Protein AF-A0A183GVQ3-F1 (afdb_monomer)

Structure (mmCIF, N/CA/C/O backbone):
data_AF-A0A183GVQ3-F1
#
_entry.id   AF-A0A183GVQ3-F1
#
loop_
_atom_site.group_PDB
_atom_site.id
_atom_site.type_symbol
_atom_site.label_atom_id
_atom_site.label_alt_id
_atom_site.label_comp_id
_atom_site.label_asym_id
_atom_site.label_entity_id
_atom_site.label_seq_id
_atom_site.pdbx_PDB_ins_code
_atom_site.Cartn_x
_atom_site.Cartn_y
_atom_site.Cartn_z
_atom_site.occupancy
_atom_site.B_iso_or_equiv
_atom_site.auth_seq_id
_atom_site.auth_comp_id
_atom_site.auth_asym_id
_atom_site.auth_atom_id
_atom_site.pdbx_PDB_model_num
ATOM 1 N N . LEU A 1 1 ? 1.896 -12.393 5.113 1.00 91.81 1 LEU A N 1
ATOM 2 C CA . LEU A 1 1 ? 2.082 -11.117 4.380 1.00 91.81 1 LEU A CA 1
ATOM 3 C C . LEU A 1 1 ? 3.423 -11.084 3.663 1.00 91.81 1 LEU A C 1
ATOM 5 O O . LEU A 1 1 ? 3.425 -11.0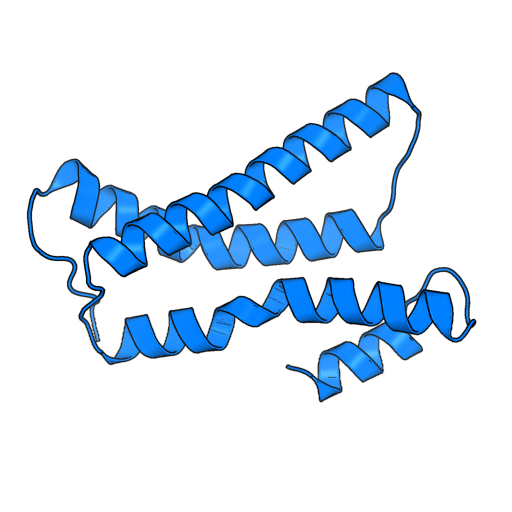26 2.446 1.00 91.81 1 LEU A O 1
ATOM 9 N N . VAL A 1 2 ? 4.533 -11.241 4.392 1.00 95.56 2 VAL A N 1
ATOM 10 C CA . VAL A 1 2 ? 5.900 -11.214 3.836 1.00 95.56 2 VAL A CA 1
ATOM 11 C C . VAL A 1 2 ? 6.127 -12.231 2.712 1.00 95.56 2 VAL A C 1
ATOM 13 O O . VAL A 1 2 ? 6.486 -11.833 1.613 1.00 95.56 2 VAL A O 1
ATOM 16 N N . ILE A 1 3 ? 5.878 -13.526 2.951 1.00 97.00 3 ILE A N 1
ATOM 17 C CA . ILE A 1 3 ? 6.133 -14.574 1.943 1.00 97.00 3 ILE A CA 1
ATOM 18 C C . ILE A 1 3 ? 5.299 -14.355 0.663 1.00 97.00 3 ILE A C 1
ATOM 20 O O . ILE A 1 3 ? 5.896 -14.308 -0.410 1.00 97.00 3 ILE A O 1
ATOM 24 N N . PRO A 1 4 ? 3.965 -14.147 0.727 1.00 96.56 4 PRO A N 1
ATOM 25 C CA . PRO A 1 4 ? 3.181 -13.832 -0.468 1.00 96.56 4 PRO A CA 1
ATOM 26 C C . PRO A 1 4 ? 3.649 -12.572 -1.204 1.00 96.56 4 PRO A C 1
ATOM 28 O O . PRO A 1 4 ? 3.714 -12.589 -2.427 1.00 96.56 4 PRO A O 1
ATOM 31 N N . ALA A 1 5 ? 4.013 -11.503 -0.483 1.00 96.44 5 ALA A N 1
ATOM 32 C CA . ALA A 1 5 ? 4.518 -10.274 -1.097 1.00 96.44 5 ALA A CA 1
ATOM 33 C C . ALA A 1 5 ? 5.863 -10.497 -1.808 1.00 96.44 5 ALA A C 1
ATOM 35 O O . ALA A 1 5 ? 6.067 -9.983 -2.902 1.00 96.44 5 ALA A O 1
ATOM 36 N N . ALA A 1 6 ? 6.757 -11.301 -1.223 1.00 96.38 6 ALA A N 1
ATOM 37 C CA . ALA A 1 6 ? 8.038 -11.657 -1.833 1.00 96.38 6 ALA A CA 1
ATOM 38 C C . ALA A 1 6 ? 7.852 -12.508 -3.095 1.00 96.38 6 ALA A C 1
ATOM 40 O O . ALA A 1 6 ? 8.478 -12.236 -4.115 1.00 96.38 6 ALA A O 1
ATOM 41 N N . ILE A 1 7 ? 6.953 -13.498 -3.050 1.00 97.62 7 ILE A N 1
ATOM 42 C CA . ILE A 1 7 ? 6.606 -14.303 -4.228 1.00 97.62 7 ILE A CA 1
ATOM 43 C C . ILE A 1 7 ? 6.017 -13.406 -5.320 1.00 97.62 7 ILE A C 1
ATOM 45 O O . ILE A 1 7 ? 6.448 -13.485 -6.466 1.00 97.62 7 ILE A O 1
ATOM 49 N N . LEU A 1 8 ? 5.076 -12.524 -4.971 1.00 96.75 8 LEU A N 1
ATOM 50 C CA . LEU A 1 8 ? 4.458 -11.621 -5.937 1.00 96.75 8 LEU A CA 1
ATOM 51 C C . LEU A 1 8 ? 5.487 -10.674 -6.566 1.00 96.75 8 LEU A C 1
ATOM 53 O O . LEU A 1 8 ? 5.466 -10.515 -7.776 1.00 96.75 8 LEU A O 1
ATOM 57 N N . ALA A 1 9 ? 6.424 -10.125 -5.788 1.00 96.12 9 ALA A N 1
ATOM 58 C CA . ALA A 1 9 ? 7.484 -9.252 -6.298 1.00 96.12 9 ALA A CA 1
ATOM 59 C C . ALA A 1 9 ? 8.471 -9.963 -7.234 1.00 96.12 9 ALA A C 1
ATOM 61 O O . ALA A 1 9 ? 8.990 -9.354 -8.164 1.00 96.12 9 ALA A O 1
ATOM 62 N N . LEU A 1 10 ? 8.724 -11.257 -7.020 1.00 96.38 10 LEU A N 1
ATOM 63 C CA . LEU A 1 10 ? 9.544 -12.058 -7.932 1.00 96.38 10 LEU A CA 1
ATOM 64 C C . LEU A 1 10 ? 8.813 -12.372 -9.244 1.00 96.38 10 LEU A C 1
ATOM 66 O O . LEU A 1 10 ? 9.453 -12.471 -10.286 1.00 96.38 10 LEU A O 1
ATOM 70 N N . LEU A 1 11 ? 7.489 -12.537 -9.203 1.00 96.75 11 LEU A N 1
ATOM 71 C CA . LEU A 1 11 ? 6.681 -12.881 -10.379 1.00 96.75 11 LEU A CA 1
ATOM 72 C C . LEU A 1 11 ? 6.227 -11.655 -11.182 1.00 96.75 11 LEU A C 1
ATOM 74 O O . LEU A 1 11 ? 6.090 -11.740 -12.399 1.00 96.75 11 LEU A O 1
ATOM 78 N N . VAL A 1 12 ? 5.961 -10.541 -10.501 1.00 96.62 12 VAL A N 1
ATOM 79 C CA . VAL A 1 12 ? 5.412 -9.304 -11.058 1.00 96.62 12 VAL A CA 1
ATOM 80 C C . VAL A 1 12 ? 6.294 -8.151 -10.590 1.00 96.62 12 VAL A C 1
ATOM 82 O O . VAL A 1 12 ? 6.210 -7.728 -9.443 1.00 96.62 12 VAL A O 1
ATOM 85 N N . ASN A 1 13 ? 7.160 -7.680 -11.481 1.00 95.69 13 ASN A N 1
ATOM 86 C CA . ASN A 1 13 ? 8.055 -6.530 -11.324 1.00 95.69 13 ASN A CA 1
ATOM 87 C C . ASN A 1 13 ? 8.251 -5.874 -12.699 1.00 95.69 13 ASN A C 1
ATOM 89 O O . ASN A 1 13 ? 7.879 -6.458 -13.720 1.00 95.69 13 ASN A O 1
ATOM 93 N N . HIS A 1 14 ? 8.821 -4.668 -12.724 1.00 93.19 14 HIS A N 1
ATOM 94 C CA . HIS A 1 14 ? 9.143 -3.986 -13.980 1.00 93.19 14 HIS A CA 1
ATOM 95 C C . HIS A 1 14 ? 10.373 -4.596 -14.660 1.00 93.19 14 HIS A C 1
ATOM 97 O O . HIS A 1 14 ? 10.366 -4.823 -15.868 1.00 93.19 14 HIS A O 1
ATOM 103 N N . GLU A 1 15 ? 11.410 -4.911 -13.880 1.00 94.12 15 GLU A N 1
ATOM 104 C CA . GLU A 1 15 ? 12.647 -5.538 -14.346 1.00 94.12 15 GLU A CA 1
ATOM 105 C C . GLU A 1 15 ? 13.186 -6.534 -13.314 1.00 94.12 15 GLU A C 1
ATOM 107 O O . GLU A 1 15 ? 13.164 -6.287 -12.107 1.00 94.12 15 GLU A O 1
ATOM 112 N N . PHE A 1 16 ? 13.764 -7.644 -13.783 1.00 95.62 16 PHE A N 1
ATOM 113 C CA . PHE A 1 16 ? 14.296 -8.689 -12.904 1.00 95.62 16 PHE A CA 1
ATOM 114 C C . PHE A 1 16 ? 15.717 -8.371 -12.409 1.00 95.62 16 PHE A C 1
ATOM 116 O O . PHE A 1 16 ? 16.663 -9.140 -12.594 1.00 95.62 16 PHE A O 1
ATOM 123 N N . THR A 1 17 ? 15.873 -7.205 -11.784 1.00 97.12 17 THR A N 1
ATOM 124 C CA . THR A 1 17 ? 17.092 -6.801 -11.076 1.00 97.12 17 THR A CA 1
ATOM 125 C C . THR A 1 17 ? 16.852 -6.843 -9.570 1.00 97.12 17 THR A C 1
ATOM 127 O O . THR A 1 17 ? 15.729 -6.668 -9.101 1.00 97.12 17 THR A O 1
ATOM 130 N N . LEU A 1 18 ? 17.907 -7.064 -8.779 1.00 95.69 18 LEU A N 1
ATOM 131 C CA . LEU A 1 18 ? 17.769 -7.151 -7.321 1.00 95.69 18 LEU A CA 1
ATOM 132 C C . LEU A 1 18 ? 17.124 -5.887 -6.727 1.00 95.69 18 LEU A C 1
ATOM 134 O O . LEU A 1 18 ? 16.259 -5.993 -5.862 1.00 95.69 18 LEU A O 1
ATOM 138 N N . MET A 1 19 ? 17.534 -4.708 -7.204 1.00 97.19 19 MET A N 1
ATOM 139 C CA . MET A 1 19 ? 17.014 -3.430 -6.717 1.00 97.19 19 MET A CA 1
ATOM 140 C C . MET A 1 19 ? 15.525 -3.270 -7.036 1.00 97.19 19 MET A C 1
ATOM 142 O O . MET A 1 19 ? 14.753 -2.900 -6.155 1.00 97.19 19 MET A O 1
ATOM 146 N N . GLU A 1 20 ? 15.116 -3.600 -8.260 1.00 96.50 20 GLU A N 1
ATOM 147 C CA . GLU A 1 20 ? 13.732 -3.448 -8.713 1.00 96.50 20 GLU A CA 1
ATOM 148 C C . GLU A 1 20 ? 12.786 -4.448 -8.035 1.00 96.50 20 GLU A C 1
ATOM 150 O O . GLU A 1 20 ? 11.695 -4.090 -7.590 1.00 96.50 20 GLU A O 1
ATOM 155 N N . VAL A 1 21 ? 13.237 -5.692 -7.853 1.00 97.38 21 VAL A N 1
ATOM 156 C CA . VAL A 1 21 ? 12.500 -6.707 -7.087 1.00 97.38 21 VAL A CA 1
ATOM 157 C C . VAL A 1 21 ? 12.344 -6.275 -5.630 1.00 97.38 21 VAL A C 1
ATOM 159 O O . VAL A 1 21 ? 11.261 -6.408 -5.062 1.00 97.38 21 VAL A O 1
ATOM 162 N N . MET A 1 22 ? 13.396 -5.732 -5.010 1.00 97.62 22 MET A N 1
ATOM 163 C CA . MET A 1 22 ? 13.320 -5.222 -3.638 1.00 97.62 22 MET A CA 1
ATOM 164 C C . MET A 1 22 ? 12.399 -4.006 -3.515 1.00 97.62 22 MET A C 1
ATOM 166 O O . MET A 1 22 ? 11.633 -3.917 -2.551 1.00 97.62 22 MET A O 1
ATOM 170 N N . TRP A 1 23 ? 12.447 -3.088 -4.481 1.00 97.88 23 TRP A N 1
ATOM 171 C CA . TRP A 1 23 ? 11.546 -1.942 -4.541 1.00 97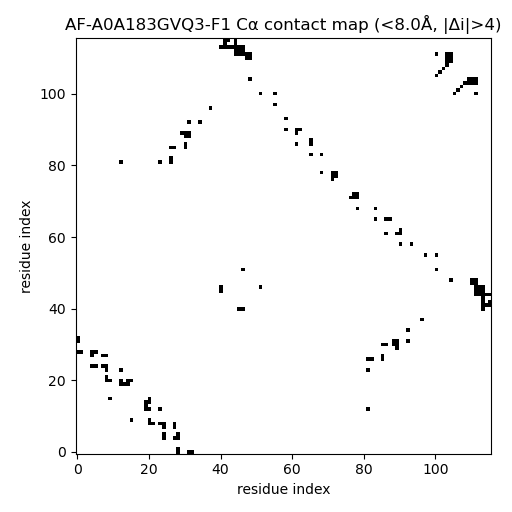.88 23 TRP A CA 1
ATOM 172 C C . TRP A 1 23 ? 10.091 -2.409 -4.669 1.00 97.88 23 TRP A C 1
ATOM 174 O O . TRP A 1 23 ? 9.264 -2.076 -3.818 1.00 97.88 23 TRP A O 1
ATOM 184 N N . THR A 1 24 ? 9.804 -3.291 -5.626 1.00 97.38 24 THR A N 1
ATOM 185 C CA . THR A 1 24 ? 8.468 -3.861 -5.850 1.00 97.38 24 THR A CA 1
ATOM 186 C C . THR A 1 24 ? 7.960 -4.624 -4.621 1.00 97.38 24 THR A C 1
ATOM 188 O O . THR A 1 24 ? 6.812 -4.463 -4.199 1.00 97.38 24 THR A O 1
ATOM 191 N N . PHE A 1 25 ? 8.832 -5.403 -3.976 1.00 97.94 25 PHE A N 1
ATOM 192 C CA . PHE A 1 25 ? 8.528 -6.078 -2.715 1.00 97.94 25 PHE A CA 1
ATOM 193 C C . PHE A 1 25 ? 8.120 -5.096 -1.617 1.00 97.94 25 PHE A C 1
ATOM 195 O O . PHE A 1 25 ? 7.139 -5.351 -0.915 1.00 97.94 25 PHE A O 1
ATOM 202 N N . SER A 1 26 ? 8.838 -3.978 -1.476 1.00 97.81 26 SER A N 1
ATOM 203 C CA . SER A 1 26 ? 8.511 -2.961 -0.475 1.00 97.81 26 SER A CA 1
ATOM 204 C C . SER A 1 26 ? 7.115 -2.371 -0.702 1.00 97.81 26 SER A C 1
ATOM 206 O O . SER A 1 26 ? 6.347 -2.266 0.252 1.00 97.81 26 SER A O 1
ATOM 208 N N . ILE A 1 27 ? 6.742 -2.115 -1.962 1.00 96.81 27 ILE A N 1
ATOM 209 C CA . ILE A 1 27 ? 5.425 -1.59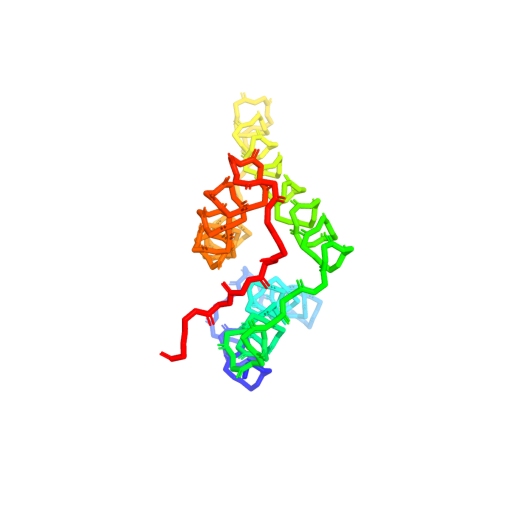4 -2.349 1.00 96.81 27 ILE A CA 1
ATOM 210 C C . ILE A 1 27 ? 4.312 -2.600 -2.022 1.00 96.81 27 ILE A C 1
ATOM 212 O O . ILE A 1 27 ? 3.319 -2.255 -1.374 1.00 96.81 27 ILE A O 1
ATOM 216 N N . TYR A 1 28 ? 4.478 -3.870 -2.405 1.00 97.38 28 TYR A N 1
ATOM 217 C CA . TYR A 1 28 ? 3.484 -4.900 -2.094 1.00 97.38 28 TYR A CA 1
ATOM 218 C C . TYR A 1 28 ? 3.351 -5.149 -0.597 1.00 97.38 28 TYR A C 1
ATOM 220 O O . TYR A 1 28 ? 2.229 -5.243 -0.098 1.00 97.38 28 TYR A O 1
ATOM 228 N N . LEU A 1 29 ? 4.464 -5.227 0.135 1.00 97.19 29 LEU A N 1
ATOM 229 C CA . LEU A 1 29 ? 4.431 -5.436 1.578 1.00 97.19 29 LEU A CA 1
ATOM 230 C C . LEU A 1 29 ? 3.759 -4.261 2.296 1.00 97.19 29 LEU A C 1
ATOM 232 O O . LEU A 1 29 ? 2.929 -4.487 3.175 1.00 97.19 29 LEU A O 1
ATOM 236 N N . GLU A 1 30 ? 4.080 -3.028 1.906 1.00 95.38 30 GLU A N 1
ATOM 237 C CA . GLU A 1 30 ? 3.497 -1.816 2.481 1.00 95.38 30 GLU A CA 1
ATOM 238 C C . GLU A 1 30 ? 1.972 -1.793 2.327 1.00 95.38 30 GLU A C 1
ATOM 240 O O . GLU A 1 30 ? 1.265 -1.464 3.285 1.00 95.38 30 GLU A O 1
ATOM 245 N N . SER A 1 31 ? 1.459 -2.222 1.166 1.00 93.75 31 SER A N 1
ATOM 246 C CA . SER A 1 31 ? 0.016 -2.225 0.898 1.00 93.75 31 SER A CA 1
ATOM 247 C C . SER A 1 31 ? -0.791 -3.042 1.910 1.00 93.75 31 SER A C 1
ATOM 249 O O . SER A 1 31 ? -1.929 -2.700 2.221 1.00 93.75 31 SER A O 1
ATOM 251 N N . VAL A 1 32 ? -0.178 -4.082 2.483 1.00 94.44 32 VAL A N 1
ATOM 252 C CA . VAL A 1 32 ? -0.812 -5.023 3.416 1.00 94.44 32 VAL A CA 1
ATOM 253 C C . VAL A 1 32 ? -0.312 -4.903 4.855 1.00 94.44 32 VAL A C 1
ATOM 255 O O . VAL A 1 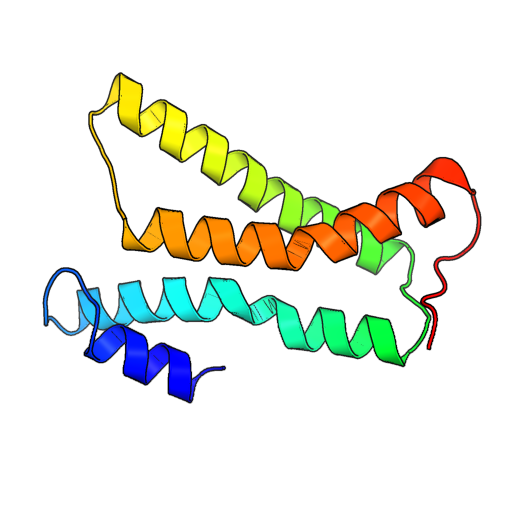32 ? -0.889 -5.518 5.754 1.00 94.44 32 VAL A O 1
ATOM 258 N N . ALA A 1 33 ? 0.744 -4.123 5.099 1.00 93.75 33 ALA A N 1
ATOM 259 C CA . ALA A 1 33 ? 1.443 -4.058 6.384 1.00 93.75 33 ALA A CA 1
ATOM 260 C C . ALA A 1 33 ? 0.551 -3.611 7.551 1.00 93.75 33 ALA A C 1
ATOM 262 O O . ALA A 1 33 ? 0.830 -3.955 8.697 1.00 93.75 33 ALA A O 1
ATOM 263 N N . ILE A 1 34 ? -0.535 -2.885 7.270 1.00 89.81 34 ILE A N 1
ATOM 264 C CA . ILE A 1 34 ? -1.452 -2.383 8.297 1.00 89.81 34 ILE A CA 1
ATOM 265 C C . ILE A 1 34 ? -2.427 -3.444 8.834 1.00 89.81 34 ILE A C 1
ATOM 267 O O . ILE A 1 34 ? -2.966 -3.294 9.931 1.00 89.81 34 ILE A O 1
ATOM 271 N N . MET A 1 35 ? -2.636 -4.547 8.107 1.00 89.94 35 MET A N 1
ATOM 272 C CA . MET A 1 35 ? -3.648 -5.550 8.463 1.00 89.94 35 MET A CA 1
ATOM 273 C C . MET A 1 35 ? -3.527 -6.122 9.887 1.00 89.94 35 MET A C 1
ATOM 275 O O . MET A 1 35 ? -4.562 -6.239 10.539 1.00 89.94 35 MET A O 1
ATOM 279 N N . PRO A 1 36 ? -2.334 -6.454 10.424 1.00 89.88 36 PRO A N 1
ATOM 280 C CA . PRO A 1 36 ? -2.222 -6.967 11.791 1.00 89.88 36 PRO A CA 1
ATOM 281 C C . PRO A 1 36 ? -2.720 -5.970 12.843 1.00 89.88 36 PRO A C 1
ATOM 283 O O . PRO A 1 36 ? -3.378 -6.373 13.799 1.00 89.88 36 PRO A O 1
ATOM 286 N N . GLN A 1 37 ? -2.459 -4.672 12.644 1.00 87.12 37 GLN A N 1
ATOM 287 C CA . GLN A 1 37 ? -2.926 -3.616 13.543 1.00 87.12 37 GLN A CA 1
ATOM 288 C C . GLN A 1 37 ? -4.450 -3.479 13.483 1.00 87.12 37 GLN A C 1
ATOM 290 O O . GLN A 1 37 ? -5.097 -3.399 14.525 1.00 87.12 37 GLN A O 1
ATOM 295 N N . LEU A 1 38 ? -5.032 -3.498 12.279 1.00 83.12 38 LEU A N 1
ATOM 296 C CA . LEU A 1 38 ? -6.489 -3.453 12.103 1.00 83.12 38 LEU A CA 1
ATOM 297 C C . LEU A 1 38 ? -7.174 -4.687 12.703 1.00 83.12 38 LEU A C 1
ATOM 299 O O . LEU A 1 38 ? -8.208 -4.557 13.351 1.00 83.12 38 LEU A O 1
ATOM 303 N N . PHE A 1 39 ? -6.576 -5.870 12.547 1.00 84.44 39 PHE A N 1
ATOM 304 C CA . PHE A 1 39 ? -7.082 -7.109 13.137 1.00 84.44 39 PHE A CA 1
ATOM 305 C C . PHE A 1 39 ? -6.998 -7.107 14.666 1.00 84.44 39 PHE A C 1
ATOM 307 O O . PHE A 1 39 ? -7.914 -7.560 15.344 1.00 84.44 39 PHE A O 1
ATOM 314 N N . MET A 1 40 ? -5.907 -6.592 15.235 1.00 84.62 40 MET A N 1
ATOM 315 C CA . MET A 1 40 ? -5.800 -6.433 16.685 1.00 84.62 40 MET A CA 1
ATOM 316 C C . MET A 1 40 ? -6.899 -5.506 17.204 1.00 84.62 40 MET A C 1
ATOM 318 O O . MET A 1 40 ? -7.579 -5.850 18.166 1.00 84.62 40 MET A O 1
ATOM 322 N N . LEU A 1 41 ? -7.097 -4.369 16.536 1.00 77.56 41 LEU A N 1
ATOM 323 C CA . LEU A 1 41 ? -8.127 -3.398 16.877 1.00 77.56 41 LEU A CA 1
ATOM 324 C C . LEU A 1 41 ? -9.526 -4.023 16.834 1.00 77.56 41 LEU A C 1
ATOM 326 O O . LEU A 1 41 ? -10.244 -3.958 17.830 1.00 77.56 41 LEU A O 1
ATOM 3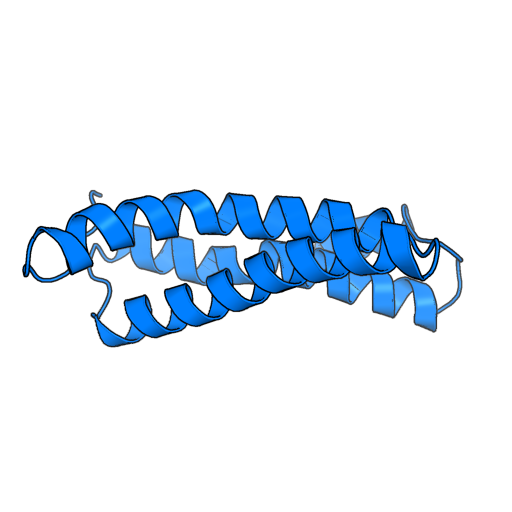30 N N . SER A 1 42 ? -9.893 -4.716 15.753 1.00 73.62 42 SER A N 1
ATOM 331 C CA . SER A 1 42 ? -11.216 -5.352 15.668 1.00 73.62 42 SER A CA 1
ATOM 332 C C . SER A 1 42 ? -11.465 -6.376 16.783 1.00 73.62 42 SER A C 1
ATOM 334 O O . SER A 1 42 ? -12.594 -6.516 17.238 1.00 73.62 42 SER A O 1
ATOM 336 N N . ARG A 1 43 ? -10.417 -7.049 17.281 1.00 73.69 43 ARG A N 1
ATOM 337 C CA . ARG A 1 43 ? -10.517 -8.060 18.349 1.00 73.69 43 ARG A CA 1
ATOM 338 C C . ARG A 1 43 ? -10.542 -7.484 19.759 1.00 73.69 43 ARG A C 1
ATOM 340 O O . ARG A 1 43 ? -11.188 -8.069 20.623 1.00 73.69 43 ARG A O 1
ATOM 347 N N . THR A 1 44 ? -9.825 -6.394 20.025 1.00 72.81 44 THR A N 1
ATOM 348 C CA . THR A 1 44 ? -9.790 -5.790 21.369 1.00 72.81 44 THR A CA 1
ATOM 349 C C . THR A 1 44 ? -11.036 -4.976 21.671 1.00 72.81 44 THR A C 1
ATOM 351 O O . THR A 1 44 ? -11.265 -4.628 22.831 1.00 72.81 44 THR A O 1
ATOM 354 N N . GLY A 1 45 ? -11.823 -4.636 20.645 1.00 61.19 45 GLY A N 1
ATOM 355 C CA . GLY A 1 45 ? -13.045 -3.864 20.814 1.00 61.19 45 GLY A CA 1
ATOM 356 C C . GLY A 1 45 ? -12.794 -2.462 21.360 1.00 61.19 45 GLY A C 1
ATOM 357 O O . GLY A 1 45 ? -13.757 -1.786 21.658 1.00 61.19 45 GLY A O 1
ATOM 358 N N . ASN A 1 46 ? -11.540 -2.024 21.490 1.00 56.78 46 ASN A N 1
ATOM 359 C CA . ASN A 1 46 ? -11.120 -0.750 22.060 1.00 56.78 46 ASN A CA 1
ATOM 360 C C . ASN A 1 46 ? -10.006 -0.208 21.169 1.00 56.78 46 ASN A C 1
ATOM 362 O O . ASN A 1 46 ? -8.912 -0.781 21.144 1.00 56.78 46 ASN A O 1
ATOM 366 N N . ALA A 1 47 ? -10.264 0.877 20.438 1.00 58.59 47 ALA A N 1
ATOM 367 C CA . ALA A 1 47 ? -9.162 1.705 19.959 1.00 58.59 47 ALA A CA 1
ATOM 368 C C . ALA A 1 47 ? -9.065 2.905 20.885 1.00 58.59 47 ALA A C 1
ATOM 370 O O . ALA A 1 47 ? -10.026 3.656 21.050 1.00 58.59 47 ALA A O 1
ATOM 371 N N . GLU A 1 48 ? -7.894 3.108 21.473 1.00 64.12 48 GLU A N 1
ATOM 372 C CA . GLU A 1 48 ? -7.608 4.385 22.102 1.00 64.12 48 GLU A CA 1
ATOM 373 C C . GLU A 1 48 ? -7.766 5.492 21.052 1.00 64.12 48 GLU A C 1
ATOM 375 O O . GLU A 1 48 ? -7.297 5.368 19.915 1.00 64.12 48 GLU A O 1
ATOM 380 N N . THR A 1 49 ? -8.413 6.595 21.428 1.00 67.69 49 THR A N 1
ATOM 381 C CA . THR A 1 49 ? -8.652 7.739 20.535 1.00 67.69 49 THR A CA 1
ATOM 382 C C . THR A 1 49 ? -7.355 8.229 19.870 1.00 67.69 49 THR A C 1
ATOM 384 O O . THR A 1 49 ? -7.364 8.626 18.706 1.00 67.69 49 THR A O 1
ATOM 387 N N . ILE A 1 50 ? -6.214 8.121 20.566 1.00 68.12 50 ILE A N 1
ATOM 388 C CA . ILE A 1 50 ? -4.880 8.456 20.038 1.00 68.12 50 ILE A CA 1
ATOM 389 C C . ILE A 1 50 ? -4.483 7.529 18.878 1.00 68.12 50 ILE A C 1
ATOM 391 O O . ILE A 1 50 ? -4.081 8.013 17.818 1.00 68.12 50 ILE A O 1
ATOM 395 N N . THR A 1 51 ? -4.633 6.208 19.033 1.00 77.88 51 THR A N 1
ATOM 396 C CA . THR A 1 51 ? -4.373 5.234 17.957 1.00 77.88 51 THR A CA 1
ATOM 397 C C . THR A 1 51 ? -5.267 5.504 16.751 1.00 77.88 51 THR A C 1
ATOM 399 O O . THR A 1 51 ? -4.824 5.391 15.608 1.00 77.88 51 THR A O 1
ATOM 402 N N . ALA A 1 52 ? -6.510 5.918 16.995 1.00 77.00 52 ALA A N 1
ATOM 40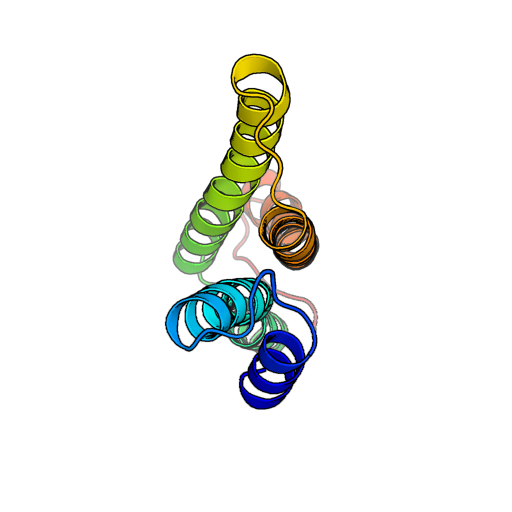3 C CA . ALA A 1 52 ? -7.463 6.209 15.940 1.00 77.00 52 ALA A CA 1
ATOM 404 C C . ALA A 1 52 ? -7.050 7.435 15.096 1.00 77.00 52 ALA A C 1
ATOM 406 O O . ALA A 1 52 ? -7.053 7.372 13.866 1.00 77.00 52 ALA A O 1
ATOM 407 N N . HIS A 1 53 ? -6.603 8.522 15.737 1.00 83.44 53 HIS A N 1
ATOM 408 C CA . HIS A 1 53 ? -6.048 9.689 15.041 1.00 83.44 53 HIS A CA 1
ATOM 409 C C . HIS A 1 53 ? -4.769 9.363 14.259 1.00 83.44 53 HIS A C 1
ATOM 411 O O . HIS A 1 53 ? -4.609 9.827 13.128 1.00 83.44 53 HIS A O 1
ATOM 417 N N . TYR A 1 54 ? -3.877 8.547 14.832 1.00 86.19 54 TYR A N 1
ATOM 418 C CA . TYR A 1 54 ? -2.663 8.091 14.151 1.00 86.19 54 TYR A CA 1
ATOM 419 C C . TYR A 1 54 ? -2.993 7.350 12.849 1.00 86.19 54 TYR A C 1
ATOM 421 O O . TYR A 1 54 ? -2.484 7.702 11.783 1.00 86.19 54 TYR A O 1
ATOM 429 N N . LEU A 1 55 ? -3.897 6.370 12.917 1.00 86.00 55 LEU A N 1
ATOM 430 C CA . LEU A 1 55 ? -4.328 5.603 11.749 1.00 86.00 55 LEU A CA 1
ATOM 431 C C . LEU A 1 55 ? -5.051 6.472 10.720 1.00 86.00 55 LEU A C 1
ATOM 433 O O . LEU A 1 55 ? -4.858 6.285 9.520 1.00 86.00 55 LEU A O 1
ATOM 437 N N . PHE A 1 56 ? -5.831 7.456 11.173 1.00 84.56 56 PHE A N 1
ATOM 438 C CA . PHE A 1 56 ? -6.486 8.408 10.284 1.00 84.56 56 PHE A CA 1
ATOM 439 C C . PHE A 1 56 ? -5.472 9.250 9.498 1.00 84.56 56 PHE A C 1
ATOM 441 O O . PHE A 1 56 ? -5.597 9.389 8.279 1.00 84.56 56 PHE A O 1
ATOM 448 N N . ALA A 1 57 ? -4.448 9.785 10.170 1.00 88.69 57 ALA A N 1
ATOM 449 C CA . ALA A 1 57 ? -3.384 10.545 9.518 1.00 88.69 57 ALA A CA 1
ATOM 450 C C . ALA A 1 57 ? -2.595 9.673 8.527 1.00 88.69 57 ALA A C 1
ATOM 452 O O . ALA A 1 57 ? -2.335 10.098 7.399 1.00 88.69 57 ALA A O 1
ATOM 453 N N . LEU A 1 58 ? -2.285 8.431 8.915 1.00 88.12 58 LEU A N 1
ATOM 454 C CA . LEU A 1 58 ? -1.585 7.466 8.069 1.00 88.12 58 LEU A CA 1
ATOM 455 C C . LEU A 1 58 ? -2.403 7.105 6.816 1.00 88.12 58 LEU A C 1
ATOM 457 O O . LEU A 1 58 ? -1.891 7.151 5.702 1.00 88.12 58 LEU A O 1
ATOM 461 N N . GLY A 1 59 ? -3.697 6.818 6.951 1.00 87.38 59 GLY A N 1
ATOM 462 C CA . GLY A 1 59 ? -4.547 6.579 5.785 1.00 87.38 59 GLY A CA 1
ATOM 463 C C . GLY A 1 59 ? -4.689 7.830 4.904 1.00 87.38 59 GLY A C 1
ATOM 464 O O . GLY A 1 59 ? -4.672 7.733 3.677 1.00 87.38 59 GLY A O 1
ATOM 465 N N . SER A 1 60 ? -4.801 9.018 5.515 1.00 86.88 60 SER A N 1
ATOM 466 C CA . SER A 1 60 ? -4.967 10.289 4.791 1.00 86.88 60 SER A CA 1
ATOM 467 C C . SER A 1 60 ? -3.752 10.603 3.922 1.00 86.88 60 SER A C 1
ATOM 469 O O . SER A 1 60 ? -3.907 11.040 2.782 1.00 86.88 60 SER A O 1
ATOM 471 N N . TYR A 1 61 ? -2.546 10.307 4.416 1.00 88.56 61 TYR A N 1
ATOM 472 C CA . TYR A 1 61 ? -1.319 10.387 3.623 1.00 88.56 61 TYR A CA 1
ATOM 473 C C . TYR A 1 61 ? -1.442 9.572 2.324 1.00 88.56 61 TYR A C 1
ATOM 475 O O . TYR A 1 61 ? -1.075 10.062 1.254 1.00 88.56 61 TYR A O 1
ATOM 483 N N . ARG A 1 62 ? -2.008 8.358 2.381 1.00 86.00 62 ARG A N 1
ATOM 484 C CA . ARG A 1 62 ? -2.160 7.506 1.192 1.00 86.00 62 ARG A CA 1
ATOM 485 C C . ARG A 1 62 ? -3.199 8.048 0.213 1.00 86.00 62 ARG A C 1
ATOM 487 O O . ARG A 1 62 ? -2.974 8.012 -0.994 1.00 86.00 62 ARG A O 1
ATOM 494 N N . ALA A 1 63 ? -4.298 8.610 0.713 1.00 86.31 63 ALA A N 1
ATOM 495 C CA . ALA A 1 63 ? -5.285 9.278 -0.136 1.00 86.31 63 ALA A CA 1
ATOM 496 C C . ALA A 1 63 ? -4.668 10.465 -0.902 1.00 86.31 63 ALA A C 1
ATOM 498 O O . ALA A 1 63 ? -4.933 10.640 -2.091 1.00 86.31 63 ALA A O 1
ATOM 499 N N . LEU A 1 64 ? -3.777 11.231 -0.261 1.00 91.00 64 LEU A N 1
ATOM 500 C CA . LEU A 1 64 ? -3.035 12.311 -0.924 1.00 91.00 64 LEU A CA 1
ATOM 501 C C . LEU A 1 64 ? -2.083 11.792 -2.014 1.00 91.00 64 LEU A C 1
ATOM 503 O O . LEU A 1 64 ? -1.898 12.464 -3.027 1.00 91.00 64 LEU A O 1
ATOM 507 N N . TYR A 1 65 ? -1.525 10.588 -1.861 1.00 90.12 65 TYR A N 1
ATOM 508 C CA . TYR A 1 65 ? -0.720 9.954 -2.911 1.00 90.12 65 TYR A CA 1
ATOM 509 C C . TYR A 1 65 ? -1.536 9.609 -4.159 1.00 90.12 65 TYR A C 1
ATOM 511 O O . TYR A 1 65 ? -1.037 9.786 -5.265 1.00 90.12 65 TYR A O 1
ATOM 519 N N . ILE A 1 66 ? -2.802 9.206 -4.009 1.00 88.38 66 ILE A N 1
ATOM 520 C CA . ILE A 1 66 ? -3.693 8.996 -5.162 1.00 88.38 66 ILE A CA 1
ATOM 521 C C . ILE A 1 66 ? -3.853 10.302 -5.948 1.00 88.38 66 ILE A C 1
ATOM 523 O O . ILE A 1 66 ? -3.716 10.309 -7.171 1.00 88.38 66 ILE A O 1
ATOM 527 N N . VAL A 1 67 ? -4.073 11.420 -5.249 1.00 91.38 67 VAL A N 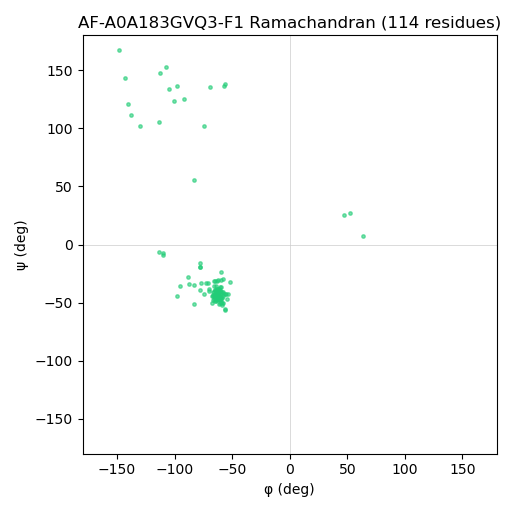1
ATOM 528 C CA . VAL A 1 67 ? -4.136 12.749 -5.879 1.00 91.38 67 VAL A CA 1
ATOM 529 C C . VAL A 1 67 ? -2.809 13.095 -6.561 1.00 91.38 67 VAL A C 1
ATOM 531 O O . VAL A 1 67 ? -2.813 13.607 -7.679 1.00 91.38 67 VAL A O 1
ATOM 534 N N . ASN A 1 68 ? -1.674 12.774 -5.932 1.00 92.50 68 ASN A N 1
ATOM 535 C CA . ASN A 1 68 ? -0.356 12.976 -6.531 1.00 92.50 68 ASN A CA 1
ATOM 536 C C . ASN A 1 68 ? -0.166 12.163 -7.822 1.00 92.50 68 ASN A C 1
ATOM 538 O O . ASN A 1 68 ? 0.302 12.723 -8.809 1.00 92.50 68 ASN A O 1
ATOM 542 N N . TRP A 1 69 ? -0.562 10.888 -7.859 1.00 92.25 69 TRP A N 1
ATOM 543 C CA . TRP A 1 69 ? -0.463 10.067 -9.071 1.00 92.25 69 TRP A CA 1
ATOM 544 C C . TRP A 1 69 ? -1.322 10.616 -10.204 1.00 92.25 69 TRP A C 1
ATOM 546 O O . TRP A 1 69 ? -0.848 10.697 -11.333 1.00 92.25 69 TRP A O 1
ATOM 556 N N . ILE A 1 70 ? -2.546 11.057 -9.897 1.00 91.50 70 ILE A N 1
ATOM 557 C CA . ILE A 1 70 ? -3.419 11.720 -10.875 1.00 91.50 70 ILE A CA 1
ATOM 558 C C . ILE A 1 70 ? -2.735 12.980 -11.412 1.00 91.50 70 ILE A C 1
ATOM 560 O O . ILE A 1 70 ? -2.671 13.179 -12.622 1.00 91.50 70 ILE A O 1
ATOM 564 N N . PHE A 1 71 ? -2.178 13.811 -10.529 1.00 93.50 71 PHE A N 1
ATOM 565 C CA . PHE A 1 71 ? -1.467 15.020 -10.933 1.00 93.50 71 PHE A CA 1
ATOM 566 C C . PHE A 1 71 ? -0.284 14.706 -11.860 1.00 93.50 71 PHE A C 1
ATOM 568 O O . PHE A 1 71 ? -0.227 15.245 -12.962 1.00 93.50 71 PHE A O 1
ATOM 575 N N . ARG A 1 72 ? 0.606 13.788 -11.461 1.00 92.88 72 ARG A N 1
ATOM 576 C CA . ARG A 1 72 ? 1.788 13.392 -12.250 1.00 92.88 72 ARG A CA 1
ATOM 577 C C . ARG A 1 72 ? 1.424 12.737 -13.580 1.00 92.88 72 ARG A C 1
ATOM 579 O O . ARG A 1 72 ? 2.139 12.921 -14.562 1.00 92.88 72 ARG A O 1
ATOM 586 N N . TYR A 1 73 ? 0.303 12.025 -13.647 1.00 93.00 73 TYR A N 1
ATOM 587 C CA . TYR A 1 73 ? -0.200 11.482 -14.905 1.00 93.00 73 TYR A CA 1
ATOM 588 C C . TYR A 1 73 ? -0.504 12.598 -15.913 1.00 93.00 73 TYR A C 1
ATOM 590 O O . TYR A 1 73 ? -0.064 12.529 -17.057 1.00 93.00 73 TYR A O 1
ATOM 598 N N . TYR A 1 74 ? -1.195 13.658 -15.481 1.00 94.12 74 TYR A N 1
ATOM 599 C CA . TYR A 1 74 ? -1.564 14.772 -16.360 1.00 94.12 74 TYR A CA 1
ATOM 600 C C . TYR A 1 74 ? -0.412 15.733 -16.671 1.00 94.12 74 TYR A C 1
ATOM 602 O O . TYR A 1 74 ? -0.390 16.311 -17.757 1.00 94.12 74 TYR A O 1
ATOM 610 N N . THR A 1 75 ? 0.522 15.943 -15.740 1.00 94.75 75 THR A N 1
ATOM 611 C CA . THR A 1 75 ? 1.602 16.932 -15.906 1.00 94.75 75 THR A CA 1
ATOM 612 C C . THR A 1 75 ? 2.898 16.340 -16.448 1.00 94.75 75 THR A C 1
ATOM 614 O O . THR A 1 75 ? 3.583 16.995 -17.229 1.00 94.75 75 THR A O 1
ATOM 617 N N . GLU A 1 76 ? 3.237 15.110 -16.060 1.00 92.94 76 GLU A N 1
ATOM 618 C CA . GLU A 1 76 ? 4.522 14.468 -16.364 1.00 92.94 76 GLU A CA 1
ATOM 619 C C . GLU A 1 76 ? 4.377 13.263 -17.312 1.00 92.94 76 GLU A C 1
ATOM 621 O O . GLU A 1 76 ? 5.388 12.707 -17.732 1.00 92.94 76 GLU A O 1
ATOM 626 N N . ASN A 1 77 ? 3.149 12.840 -17.660 1.00 90.25 77 ASN A N 1
ATOM 627 C CA . ASN A 1 77 ? 2.863 11.562 -18.342 1.00 90.25 77 ASN A CA 1
ATOM 628 C C . ASN A 1 77 ? 3.489 10.345 -17.628 1.00 90.25 77 ASN A C 1
ATOM 630 O O . ASN A 1 77 ? 3.795 9.328 -18.251 1.00 90.25 77 ASN A O 1
ATOM 634 N N . PHE A 1 78 ? 3.689 10.446 -16.312 1.00 89.81 78 PHE A N 1
ATOM 635 C CA . PHE A 1 78 ? 4.271 9.382 -15.504 1.00 89.81 78 PHE A CA 1
ATOM 636 C C . PHE A 1 78 ? 3.167 8.488 -14.933 1.00 89.81 78 PHE A C 1
ATOM 638 O O . PHE A 1 78 ? 2.267 8.968 -14.241 1.00 89.81 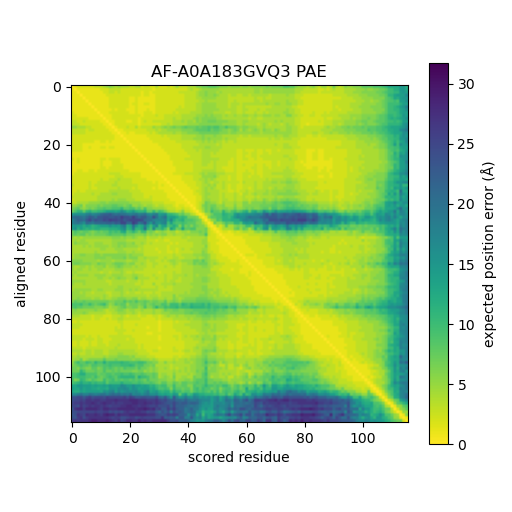78 PHE A O 1
ATOM 645 N N . PHE A 1 79 ? 3.253 7.181 -15.188 1.00 91.25 79 PHE A N 1
ATOM 646 C CA . PHE A 1 79 ? 2.320 6.190 -14.659 1.00 91.25 79 PHE A CA 1
ATOM 647 C C . PHE A 1 79 ? 3.051 4.911 -14.259 1.00 91.25 79 PHE A C 1
ATOM 649 O O . PHE A 1 79 ? 3.666 4.262 -15.102 1.00 91.25 79 PHE A O 1
ATOM 656 N N . ASP A 1 80 ? 2.933 4.535 -12.985 1.00 92.88 80 ASP A N 1
ATOM 657 C CA . ASP A 1 80 ? 3.441 3.268 -12.464 1.00 92.88 80 ASP A CA 1
ATOM 658 C C . ASP A 1 80 ? 2.266 2.369 -12.031 1.00 92.88 80 ASP A C 1
ATOM 660 O O . ASP A 1 80 ? 1.653 2.615 -10.984 1.00 92.88 80 ASP A O 1
ATOM 664 N N . PRO A 1 81 ? 1.934 1.324 -12.813 1.00 92.56 81 PRO A N 1
ATOM 665 C CA . PRO A 1 81 ? 0.828 0.425 -12.504 1.00 92.56 81 PRO A CA 1
ATOM 666 C C . PRO A 1 81 ? 0.983 -0.303 -11.164 1.00 92.56 81 PRO A C 1
ATOM 668 O O . PRO A 1 81 ? -0.011 -0.507 -10.466 1.00 92.56 81 PRO A O 1
ATOM 671 N N . ILE A 1 82 ? 2.208 -0.693 -10.795 1.00 94.06 82 ILE A N 1
ATOM 672 C CA . ILE A 1 82 ? 2.478 -1.454 -9.568 1.00 94.06 82 ILE A CA 1
ATOM 673 C C . ILE A 1 82 ? 2.184 -0.569 -8.360 1.00 94.06 82 ILE A C 1
ATOM 675 O O . ILE A 1 82 ? 1.414 -0.964 -7.479 1.00 94.06 82 ILE A O 1
ATOM 679 N N . ALA A 1 83 ? 2.734 0.648 -8.354 1.00 93.44 83 ALA A N 1
ATOM 680 C CA . ALA A 1 83 ? 2.522 1.606 -7.273 1.00 93.44 83 ALA A CA 1
ATOM 681 C C . ALA A 1 83 ? 1.044 2.004 -7.137 1.00 93.44 83 ALA A C 1
ATOM 683 O O . ALA A 1 83 ? 0.514 2.038 -6.025 1.00 93.44 83 ALA A O 1
ATOM 684 N N . VAL A 1 84 ? 0.358 2.253 -8.259 1.00 92.75 84 VAL A N 1
ATOM 685 C CA . VAL A 1 84 ? -1.054 2.665 -8.256 1.00 92.75 84 VAL A CA 1
ATOM 686 C C . VAL A 1 84 ? -1.963 1.544 -7.756 1.00 92.75 84 VAL A C 1
ATOM 688 O O . VAL A 1 84 ? -2.791 1.782 -6.878 1.00 92.75 84 VAL A O 1
ATOM 691 N N . VAL A 1 85 ? -1.808 0.314 -8.258 1.00 93.69 85 VAL A N 1
ATOM 692 C CA . VAL A 1 85 ? -2.657 -0.817 -7.841 1.00 93.69 85 VAL A CA 1
ATOM 693 C C . VAL A 1 85 ? -2.425 -1.167 -6.372 1.00 93.69 85 VAL A C 1
ATOM 695 O O . VAL A 1 85 ? -3.394 -1.295 -5.621 1.00 93.69 85 VAL A O 1
ATOM 698 N N . ALA A 1 86 ? -1.167 -1.264 -5.932 1.00 93.94 86 ALA A N 1
ATOM 699 C CA . ALA A 1 86 ? -0.843 -1.507 -4.525 1.00 93.94 86 ALA A CA 1
ATOM 700 C C . ALA A 1 86 ? -1.379 -0.382 -3.622 1.00 93.94 86 ALA A C 1
ATOM 702 O O . ALA A 1 86 ? -1.946 -0.641 -2.559 1.00 93.94 86 ALA A O 1
ATOM 703 N N . GLY A 1 87 ? -1.280 0.862 -4.089 1.00 91.88 87 GLY A N 1
ATOM 704 C CA . GLY A 1 87 ? -1.855 2.036 -3.452 1.00 91.88 87 GLY A CA 1
ATOM 705 C C . GLY A 1 87 ? -3.366 1.974 -3.267 1.00 91.88 87 GLY A C 1
ATOM 706 O O . GLY A 1 87 ? -3.870 2.267 -2.184 1.00 91.88 87 GLY A O 1
ATOM 707 N N . ILE A 1 88 ? -4.094 1.566 -4.308 1.00 90.81 88 ILE A N 1
ATOM 708 C CA . ILE A 1 88 ? -5.549 1.385 -4.256 1.00 90.81 88 ILE A CA 1
ATOM 709 C C . ILE A 1 88 ? -5.913 0.290 -3.251 1.00 90.81 88 ILE A C 1
ATOM 711 O O . ILE A 1 88 ? -6.776 0.521 -2.405 1.00 90.81 88 ILE A O 1
ATOM 715 N N . VAL A 1 89 ? -5.239 -0.867 -3.297 1.00 92.06 89 VAL A N 1
ATOM 716 C CA . VAL A 1 89 ? -5.451 -1.964 -2.331 1.00 92.06 89 VAL A CA 1
ATOM 717 C C . VAL A 1 89 ? -5.276 -1.457 -0.902 1.00 92.06 89 VAL A C 1
ATOM 719 O O . VAL A 1 89 ? -6.132 -1.689 -0.048 1.00 92.06 89 VAL A O 1
ATOM 722 N N . GLN A 1 90 ? -4.209 -0.701 -0.656 1.00 91.50 90 GLN A N 1
ATOM 723 C CA . GLN A 1 90 ? -3.941 -0.130 0.653 1.00 91.50 90 GLN A CA 1
ATOM 724 C C . GLN A 1 90 ? -5.036 0.841 1.104 1.00 91.50 90 GLN A C 1
ATOM 726 O O . GLN A 1 90 ? -5.517 0.736 2.229 1.00 91.50 90 GLN A O 1
ATOM 731 N N . THR A 1 91 ? -5.473 1.759 0.239 1.00 89.31 91 THR A N 1
ATOM 732 C CA . THR A 1 91 ? -6.552 2.708 0.562 1.00 89.31 91 THR A CA 1
ATOM 733 C C . THR A 1 91 ? -7.874 1.994 0.850 1.00 89.31 91 THR A C 1
ATOM 735 O O . THR A 1 91 ? -8.581 2.384 1.778 1.00 89.31 91 THR A O 1
ATOM 738 N N . VAL A 1 92 ? -8.194 0.921 0.118 1.00 88.31 92 VAL A N 1
ATOM 739 C CA . VAL A 1 92 ? -9.391 0.104 0.380 1.00 88.31 92 VAL A CA 1
ATOM 740 C C . VAL A 1 92 ? -9.316 -0.564 1.752 1.00 88.31 92 VAL A C 1
ATOM 742 O O . VAL A 1 92 ? -10.304 -0.550 2.481 1.00 88.31 92 VAL A O 1
ATOM 745 N N . LEU A 1 93 ? -8.151 -1.080 2.157 1.00 87.88 93 LEU A N 1
ATOM 746 C CA . LEU A 1 93 ? -7.968 -1.647 3.499 1.00 87.88 93 LEU A CA 1
ATOM 747 C C . LEU A 1 93 ? -8.167 -0.603 4.612 1.00 87.88 93 LEU A C 1
ATOM 749 O O . LEU A 1 93 ? -8.651 -0.945 5.689 1.00 87.88 93 LEU A O 1
ATOM 753 N N . TYR A 1 94 ? -7.851 0.671 4.354 1.00 85.06 94 TYR A N 1
ATOM 754 C CA . TYR A 1 94 ? -8.153 1.771 5.277 1.00 85.06 94 TYR A CA 1
ATOM 755 C C . TYR A 1 94 ? -9.622 2.220 5.250 1.00 85.06 94 TYR A C 1
ATOM 757 O O . TYR A 1 94 ? -10.062 2.860 6.203 1.00 85.06 94 TYR A O 1
ATOM 765 N N . ALA A 1 95 ? -10.392 1.915 4.201 1.00 84.44 95 ALA A N 1
ATOM 766 C CA . ALA A 1 95 ? -11.753 2.430 4.035 1.00 84.44 95 ALA A CA 1
ATOM 767 C C . ALA A 1 95 ? -12.704 1.975 5.153 1.00 84.44 95 ALA A C 1
ATOM 769 O O . ALA A 1 95 ? -13.470 2.789 5.669 1.00 84.44 95 ALA A O 1
ATOM 770 N N . ASP A 1 96 ? -12.612 0.710 5.571 1.00 77.50 96 ASP A N 1
ATOM 771 C CA . ASP A 1 96 ? -13.412 0.174 6.681 1.00 77.50 96 ASP A CA 1
ATOM 772 C C . ASP A 1 96 ? -13.072 0.875 8.009 1.00 77.50 96 ASP A C 1
ATOM 774 O O . ASP A 1 96 ? -13.951 1.333 8.743 1.00 77.50 96 ASP A O 1
ATOM 778 N N . PHE A 1 97 ? -11.776 1.090 8.261 1.00 77.25 97 PHE A N 1
ATOM 779 C CA . PHE A 1 97 ? -11.314 1.857 9.416 1.00 77.25 97 PHE A CA 1
ATOM 780 C C . PHE A 1 97 ? -11.816 3.308 9.383 1.00 77.25 97 PHE A C 1
ATOM 782 O O . PHE A 1 97 ? -12.299 3.818 10.395 1.00 77.25 97 PHE A O 1
ATOM 789 N N . PHE A 1 98 ? -11.734 3.977 8.231 1.00 81.19 98 PHE A N 1
ATOM 790 C CA . PHE A 1 98 ? -12.208 5.351 8.079 1.00 81.19 98 PHE A CA 1
ATOM 791 C C . PHE A 1 98 ? -13.700 5.483 8.335 1.00 81.19 98 PHE A C 1
ATOM 793 O O . PHE A 1 98 ? -14.112 6.415 9.028 1.00 81.19 98 PHE A O 1
ATOM 800 N N . TYR A 1 99 ? -14.494 4.550 7.808 1.00 77.75 99 TYR A N 1
ATOM 801 C CA . TYR A 1 99 ? -15.926 4.510 8.056 1.00 77.75 99 TYR A CA 1
ATOM 802 C C . TYR A 1 99 ? -16.198 4.442 9.562 1.00 77.75 99 TYR A C 1
ATOM 804 O O . TYR A 1 99 ? -16.809 5.357 10.115 1.00 77.75 99 TYR A O 1
ATOM 812 N N . LEU A 1 100 ? -15.640 3.439 10.247 1.00 70.12 100 LEU A N 1
ATOM 813 C CA . LEU A 1 100 ? -15.813 3.267 11.691 1.00 70.12 100 LEU A CA 1
ATOM 814 C C . LEU A 1 100 ? -15.346 4.491 12.492 1.00 70.12 100 LEU A C 1
ATOM 816 O O . LEU A 1 100 ? -16.036 4.920 13.421 1.00 70.12 100 LEU A O 1
ATOM 820 N N . TYR A 1 101 ? -14.199 5.071 12.134 1.00 72.94 101 TYR A N 1
ATOM 821 C CA . TYR A 1 101 ? -13.643 6.256 12.788 1.00 72.94 101 TYR A CA 1
ATOM 822 C C . TYR A 1 101 ? -14.588 7.461 12.698 1.00 72.94 101 TYR A C 1
ATOM 824 O O . TYR A 1 101 ? -14.893 8.086 13.717 1.00 72.94 101 TYR A O 1
ATOM 832 N N . VAL A 1 102 ? -15.096 7.769 11.500 1.00 73.75 102 VAL A N 1
ATOM 833 C CA . VAL A 1 102 ? -15.988 8.918 11.283 1.00 73.75 102 VAL A CA 1
ATOM 834 C C . VAL A 1 102 ? -17.304 8.736 12.036 1.00 73.75 102 VAL A C 1
ATOM 836 O O . VAL A 1 102 ? -17.751 9.662 12.717 1.00 73.75 102 VAL A O 1
ATOM 839 N N . THR A 1 103 ? -17.914 7.549 11.968 1.00 70.81 103 THR A N 1
ATOM 840 C CA . THR A 1 103 ? -19.225 7.323 12.595 1.00 70.81 103 THR A CA 1
ATOM 841 C C . THR A 1 103 ? -19.148 7.286 14.123 1.00 70.81 103 THR A C 1
ATOM 843 O O . THR A 1 103 ? -20.084 7.720 14.790 1.00 70.81 103 THR A O 1
ATOM 846 N N . ARG A 1 104 ? -18.053 6.785 14.713 1.00 66.75 104 ARG A N 1
ATOM 847 C CA . ARG A 1 104 ? -17.961 6.612 16.177 1.00 66.75 104 ARG A CA 1
ATOM 848 C C . ARG A 1 104 ? -17.226 7.730 16.900 1.00 66.75 104 ARG A C 1
ATOM 850 O O . ARG A 1 104 ? -17.716 8.192 17.926 1.00 66.75 104 ARG A O 1
ATOM 857 N N . VAL A 1 105 ? -16.091 8.187 16.373 1.00 67.69 105 VAL A N 1
ATOM 858 C CA . VAL A 1 105 ? -15.255 9.193 17.049 1.00 67.69 105 VAL A CA 1
ATOM 859 C C . VAL A 1 105 ? -15.769 10.601 16.772 1.00 67.69 105 VAL A C 1
ATOM 861 O O . VAL A 1 105 ? -16.012 11.358 17.709 1.00 67.69 105 VAL A O 1
ATOM 864 N N . LEU A 1 106 ? -15.977 10.949 15.497 1.00 65.88 106 LEU A N 1
ATOM 865 C CA . LEU A 1 106 ? -16.340 12.319 15.112 1.00 65.88 106 LEU A CA 1
ATOM 866 C C . LEU A 1 106 ? -17.816 12.644 15.365 1.00 65.88 106 LEU A C 1
ATOM 868 O O . LEU A 1 106 ? -18.125 13.755 15.785 1.00 65.88 106 LEU A O 1
ATOM 872 N N . GLN A 1 107 ? -18.730 11.702 15.117 1.00 62.78 107 GLN A N 1
ATOM 873 C CA . GLN A 1 107 ? -20.168 11.963 15.256 1.00 62.78 107 GLN A CA 1
ATOM 874 C C . GLN A 1 107 ? -20.713 11.715 16.665 1.00 62.78 107 GLN A C 1
ATOM 876 O O . GLN A 1 107 ? -21.700 12.343 17.041 1.00 62.78 107 GLN A O 1
ATOM 881 N N . SER A 1 108 ? -20.107 10.817 17.450 1.00 53.62 108 SER A N 1
ATOM 882 C CA . SER A 1 108 ? -20.761 10.321 18.666 1.00 53.62 108 SER A CA 1
ATOM 883 C C . SER A 1 108 ? -20.148 10.784 19.988 1.00 53.62 108 SER A C 1
ATOM 885 O O . SER A 1 108 ? -20.754 10.506 21.022 1.00 53.62 108 SER A O 1
ATOM 887 N N . ASN A 1 109 ? -18.996 11.470 19.999 1.00 53.69 109 ASN A N 1
ATOM 888 C CA . ASN A 1 109 ? -18.304 11.911 21.226 1.00 53.69 109 ASN A CA 1
ATOM 889 C C . ASN A 1 109 ? -18.178 10.799 22.306 1.00 53.69 109 ASN A C 1
ATOM 891 O O . ASN A 1 109 ? -18.109 11.075 23.504 1.00 53.69 109 ASN A O 1
ATOM 895 N N . ARG A 1 110 ? -18.197 9.524 21.886 1.00 53.19 110 ARG A N 1
ATOM 896 C CA . ARG A 1 110 ? -18.115 8.322 22.727 1.00 53.19 110 ARG A CA 1
ATOM 897 C C . ARG A 1 110 ? -16.792 7.613 22.448 1.00 53.19 110 ARG A C 1
ATOM 899 O O . ARG A 1 110 ? -16.290 7.663 21.327 1.00 53.19 110 ARG A O 1
ATOM 906 N N . GLN A 1 111 ? -16.233 6.968 23.472 1.00 54.31 111 GLN A N 1
ATOM 907 C CA . GLN A 1 111 ? -15.021 6.154 23.339 1.00 54.31 111 GLN A CA 1
ATOM 908 C C . GLN A 1 111 ? -15.224 5.065 22.270 1.00 54.31 111 GLN A C 1
ATOM 910 O O . GLN A 1 111 ? -16.308 4.496 22.143 1.00 54.31 111 GLN A O 1
ATOM 915 N N . PHE A 1 112 ? -14.197 4.851 21.444 1.00 55.94 112 PHE A N 1
ATOM 916 C CA . PHE A 1 112 ? -14.265 4.000 20.261 1.00 55.94 112 PHE A CA 1
ATOM 917 C C . PHE A 1 112 ? -14.268 2.523 20.654 1.00 55.94 112 PHE A C 1
ATOM 919 O O . PHE A 1 112 ? -13.215 1.949 20.934 1.00 55.94 112 PHE A O 1
ATOM 926 N N . GLU A 1 113 ? -15.449 1.907 20.613 1.00 56.59 113 GLU A N 1
ATOM 927 C CA . GLU A 1 113 ? -15.593 0.462 20.761 1.00 56.59 113 GLU A CA 1
ATOM 928 C C . GLU A 1 113 ? -15.878 -0.208 19.409 1.00 56.59 113 GLU A C 1
ATOM 930 O O . GLU A 1 113 ? -16.696 0.295 18.636 1.00 56.59 113 GLU A O 1
ATOM 935 N N . MET A 1 114 ? -15.198 -1.315 19.084 1.00 44.62 114 MET A N 1
ATOM 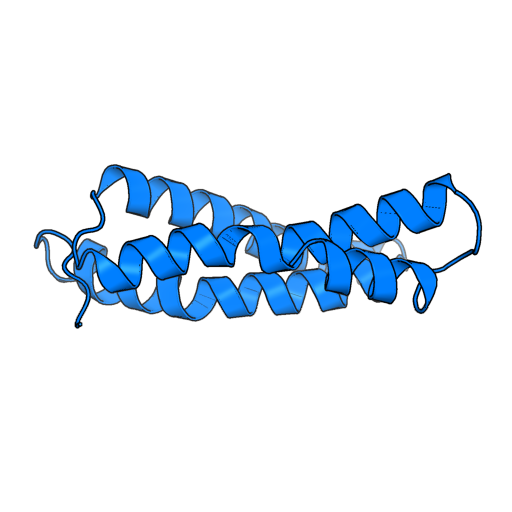936 C CA . MET A 1 114 ? -15.428 -2.117 17.866 1.00 44.62 114 MET A CA 1
ATOM 937 C C . MET A 1 114 ? -16.324 -3.328 18.160 1.00 44.62 114 MET A C 1
ATOM 939 O O . MET A 1 114 ? -16.121 -3.974 19.184 1.00 44.62 114 MET A O 1
ATOM 943 N N . PRO A 1 115 ? -17.319 -3.644 17.304 1.00 51.88 115 PRO A N 1
ATOM 944 C CA . PRO A 1 115 ? -18.165 -4.812 17.488 1.00 51.88 115 PRO A CA 1
ATOM 945 C C . PRO A 1 115 ? -17.336 -6.074 17.253 1.00 51.88 115 PRO A C 1
ATOM 947 O O . PRO A 1 115 ? -16.543 -6.124 16.311 1.00 51.88 115 PRO A O 1
ATOM 950 N N . ALA A 1 116 ? -17.527 -7.035 18.157 1.00 52.44 116 ALA A N 1
ATOM 951 C CA . ALA A 1 116 ? -16.833 -8.318 18.219 1.00 52.44 116 ALA A CA 1
ATOM 952 C C . ALA A 1 116 ? -17.159 -9.256 17.048 1.00 52.44 116 ALA A C 1
ATOM 954 O O . ALA A 1 116 ? -18.291 -9.172 16.517 1.00 52.44 116 ALA A O 1
#

Radius of gyration: 16.69 Å; Cα contacts (8 Å, |Δi|>4): 97; chains: 1; bounding box: 38×32×42 Å

Nearest PDB structures (foldseek):
  7oye-assembly1_A  TM=9.867E-01  e=8.095E-11  Gallus gallus
  8apy-assembly1_A  TM=8.857E-01  e=5.394E-09  Gallus gallus
  7rxc-assembly1_K  TM=9.110E-01  e=1.321E-08  Gallus gallus
  2rld-assembly1_E  TM=4.262E-01  e=4.529E+00  Bacteroides thetaiotaomicron VPI-5482

Secondary structure (DSSP, 8-state):
-HHHHHHHHHHS-SS-SHHHHHHHHHHHHHHHTTHHHHHHHHHHSB--HHHHHHHHHHHHHHHHHHHHHHHHHHHH----HHHHHHHHHHHHHHHHHHHHHIIIIITT-S--B---

pLDDT: mean 84.73, std 13.52, range [44.62, 97.94]

Organism: Heligmosomoides polygyrus (NCBI:txid6339)

Foldseek 3Di:
DLVVLLVCLCVDFPDNDPVRSVVLSVLLCVLCVCVVVVVVQQVVQADAVVNLVVLVVVLVVLVVVLVVQVVCCVPVVDDDPSNNVSSVSSNVVCPVSVVQCCVPVVPPVDGGGHDD

Sequence (116 aa):
LVIPAAILALLVNHEFTLMEVMWTFSIYLESVAIMPQLFMLSRTGNAETITAHYLFALGSYRALYIVNWIFRYYTENFFDPIAVVAGIVQTVLYADFFYLYVTRVLQSNRQFEMPA

InterPro domains:
  IPR000133 ER lumen protein retaining receptor [PF00810] (1-72)
  IPR000133 ER lumen protein retaining receptor [PR00660] (23-43)
  IPR000133 ER lumen protein retaining receptor [PR00660] (45-59)
  IPR000133 ER lumen protein retaining receptor [PR00660] (59-77)
  IPR000133 ER lumen protein retaining receptor [PR00660] (87-102)
  IPR000133 ER lumen protein retaining receptor [PS00952] (29-38)
  IPR000133 ER lumen protein retaining receptor [PTHR10585] (1-107)

Solvent-accessible surface area (backbone atoms only — not comparable to full-atom values): 6402 Å² total; per-residue (Å²): 107,65,68,63,23,48,52,44,14,74,76,54,54,96,50,101,42,75,67,46,26,51,51,39,22,49,49,46,36,58,36,55,62,58,51,66,60,55,53,49,35,42,72,65,27,51,46,56,70,66,61,51,53,52,51,49,52,56,47,48,55,52,55,51,48,54,53,48,50,55,48,36,36,77,76,65,72,48,82,57,68,68,62,51,52,33,48,50,54,28,51,55,68,38,45,63,55,50,51,54,45,49,62,35,49,74,70,54,82,42,86,45,65,41,78,122

Mean predicted aligned error: 6.45 Å